Protein AF-A0A7R9Q173-F1 (afdb_monomer_lite)

Sequence (83 aa):
MVLASMPVVLRFLQWKTDIPVYISEDLNKKIWSRGNFGAMGRIRVRVEKANCLSNPEQRCLRVSLVEVSSFKNLKDAVVAADE

Secondary structure (DSSP, 8-state):
-------HHHHHHHHH-SSPEEE-HHHHHHHSTTTTT---S---EEEEEEEETTEEEEEEEEEEE---S--TTPPP-------

Organism: NCBI:txid1979941

Structure (mmCIF, N/CA/C/O backbone):
data_AF-A0A7R9Q173-F1
#
_entry.id   AF-A0A7R9Q173-F1
#
loop_
_atom_site.group_PDB
_atom_site.id
_atom_site.type_symbol
_atom_site.label_atom_id
_atom_site.label_alt_id
_atom_site.label_comp_id
_atom_site.label_asym_id
_atom_site.label_entity_id
_atom_site.label_seq_id
_atom_site.pdbx_PDB_ins_code
_atom_site.Cartn_x
_atom_site.Cartn_y
_atom_site.Cartn_z
_atom_site.occupancy
_atom_site.B_iso_or_equiv
_atom_site.auth_seq_id
_atom_site.auth_comp_id
_atom_site.auth_asym_id
_atom_site.auth_atom_id
_atom_site.pdbx_PDB_model_num
ATOM 1 N N . MET A 1 1 ? 22.495 -4.047 15.975 1.00 30.52 1 MET A N 1
ATOM 2 C CA . MET A 1 1 ? 22.239 -3.920 14.525 1.00 30.52 1 MET A CA 1
ATOM 3 C C . MET A 1 1 ? 20.729 -3.997 14.346 1.00 30.52 1 MET A C 1
ATOM 5 O O . MET A 1 1 ? 20.164 -5.062 14.555 1.00 30.52 1 MET A O 1
ATOM 9 N N . VAL A 1 2 ? 20.051 -2.858 14.179 1.00 26.61 2 VAL A N 1
ATOM 10 C CA . VAL A 1 2 ? 18.579 -2.815 14.193 1.00 26.61 2 VAL A CA 1
ATOM 11 C C . VAL A 1 2 ? 18.080 -3.392 12.873 1.00 26.61 2 VAL A C 1
ATOM 13 O O . VAL A 1 2 ? 18.205 -2.753 11.832 1.00 26.61 2 VAL A O 1
ATOM 16 N N . LEU A 1 3 ? 17.547 -4.613 12.915 1.00 29.78 3 LEU A N 1
ATOM 17 C CA . LEU A 1 3 ? 16.694 -5.137 11.855 1.00 29.78 3 LEU A CA 1
ATOM 18 C C . LEU A 1 3 ? 15.467 -4.227 11.815 1.00 29.78 3 LEU A C 1
ATOM 20 O O . LEU A 1 3 ? 14.565 -4.372 12.638 1.00 29.78 3 LEU A O 1
ATOM 24 N N . ALA A 1 4 ? 15.470 -3.234 10.924 1.00 38.19 4 ALA A N 1
ATOM 25 C CA . ALA A 1 4 ? 14.269 -2.477 10.620 1.00 38.19 4 ALA A CA 1
ATOM 26 C C . ALA A 1 4 ? 13.203 -3.499 10.216 1.00 38.19 4 ALA A C 1
ATOM 28 O O . ALA A 1 4 ? 13.365 -4.216 9.227 1.00 38.19 4 ALA A O 1
ATOM 29 N N . SER A 1 5 ? 12.177 -3.636 11.050 1.00 47.44 5 SER A N 1
ATOM 30 C CA . SER A 1 5 ? 11.079 -4.577 10.884 1.00 47.44 5 SER A CA 1
ATOM 31 C C . SER A 1 5 ? 10.494 -4.369 9.488 1.00 47.44 5 SER A C 1
ATOM 33 O O . SER A 1 5 ? 9.822 -3.369 9.243 1.00 47.44 5 SER A O 1
ATOM 35 N N . MET A 1 6 ? 10.782 -5.270 8.544 1.00 55.84 6 MET A N 1
ATOM 36 C CA . MET A 1 6 ? 10.149 -5.229 7.227 1.00 55.84 6 MET A CA 1
ATOM 37 C C . MET A 1 6 ? 8.630 -5.225 7.448 1.00 55.84 6 MET A C 1
ATOM 39 O O . MET A 1 6 ? 8.133 -6.108 8.160 1.00 55.84 6 MET A O 1
ATOM 43 N N . PRO A 1 7 ? 7.880 -4.257 6.891 1.00 64.00 7 PRO A N 1
ATOM 44 C CA . PRO A 1 7 ? 6.449 -4.192 7.128 1.00 64.00 7 PRO A CA 1
ATOM 45 C C . PRO A 1 7 ? 5.805 -5.497 6.651 1.00 64.00 7 PRO A C 1
ATOM 47 O O . PRO A 1 7 ? 6.119 -5.991 5.568 1.00 64.00 7 PRO A O 1
ATOM 50 N N . VAL A 1 8 ? 4.898 -6.060 7.458 1.00 66.88 8 VAL A N 1
ATOM 51 C CA . VAL A 1 8 ? 4.233 -7.356 7.198 1.00 66.88 8 VAL A CA 1
ATOM 52 C C . VAL A 1 8 ? 3.636 -7.419 5.786 1.00 66.88 8 VAL A C 1
ATOM 54 O O . VAL A 1 8 ? 3.665 -8.464 5.142 1.00 66.88 8 VAL A O 1
ATOM 57 N N . VAL A 1 9 ? 3.176 -6.274 5.274 1.00 66.00 9 VAL A N 1
ATOM 58 C CA . VAL A 1 9 ? 2.668 -6.099 3.907 1.00 66.00 9 VAL A CA 1
ATOM 59 C C . VAL A 1 9 ? 3.723 -6.436 2.847 1.00 66.00 9 VAL A C 1
ATOM 61 O O . VAL A 1 9 ? 3.421 -7.162 1.905 1.00 66.00 9 VAL A O 1
ATOM 64 N N . LEU A 1 10 ? 4.963 -5.961 3.006 1.00 66.56 10 LEU A N 1
ATOM 65 C CA . LEU A 1 10 ? 6.049 -6.234 2.062 1.00 66.56 10 LEU A CA 1
ATOM 66 C C . LEU A 1 10 ? 6.394 -7.724 2.057 1.00 66.56 10 LEU A C 1
ATOM 68 O O . LEU A 1 10 ? 6.503 -8.326 0.995 1.00 66.56 10 LEU A O 1
ATOM 72 N N . ARG A 1 11 ? 6.488 -8.330 3.248 1.00 67.56 11 ARG A N 1
ATOM 73 C CA . ARG A 1 11 ? 6.793 -9.758 3.395 1.00 67.56 11 ARG A CA 1
ATOM 74 C C . ARG A 1 11 ? 5.702 -10.639 2.782 1.00 67.56 11 ARG A C 1
ATOM 76 O O . ARG A 1 11 ? 6.011 -11.635 2.139 1.00 67.56 11 ARG A O 1
ATOM 83 N N . PHE A 1 12 ? 4.434 -10.264 2.952 1.00 69.31 12 PHE A N 1
ATOM 84 C CA . PHE A 1 12 ? 3.306 -10.988 2.366 1.00 69.31 12 PHE A CA 1
ATOM 85 C C . PHE A 1 12 ? 3.279 -10.887 0.835 1.00 69.31 12 PHE A C 1
ATOM 87 O O . PHE A 1 12 ? 3.056 -11.890 0.161 1.00 69.31 12 PHE A O 1
ATOM 94 N N . LEU A 1 13 ? 3.538 -9.700 0.278 1.00 68.88 13 LEU A N 1
ATOM 95 C CA . LEU A 1 13 ? 3.553 -9.489 -1.172 1.00 68.88 13 LEU A CA 1
ATOM 96 C C . LEU A 1 13 ? 4.761 -10.154 -1.843 1.00 68.88 13 LEU A C 1
ATOM 98 O O . LEU A 1 13 ? 4.589 -10.815 -2.862 1.00 68.88 13 LEU A O 1
ATOM 102 N N . GLN A 1 14 ? 5.949 -10.061 -1.241 1.00 66.19 14 GLN A N 1
ATOM 103 C CA . GLN A 1 14 ? 7.150 -10.747 -1.732 1.00 66.19 14 GLN A CA 1
ATOM 104 C C . GLN A 1 14 ? 7.010 -12.272 -1.689 1.00 66.19 14 GLN A C 1
ATOM 106 O O . GLN A 1 14 ? 7.514 -12.956 -2.567 1.00 66.19 14 GLN A O 1
ATOM 111 N N . TRP A 1 15 ? 6.273 -12.833 -0.725 1.00 63.69 15 TRP A N 1
ATOM 112 C CA . TRP A 1 15 ? 6.014 -14.278 -0.719 1.00 63.69 15 TRP A CA 1
ATOM 113 C C . TRP A 1 15 ? 5.111 -14.724 -1.883 1.00 63.69 15 TRP A C 1
ATOM 115 O O . TRP A 1 15 ? 5.127 -15.883 -2.289 1.00 63.69 15 TRP A O 1
ATOM 125 N N . LYS A 1 16 ? 4.308 -13.820 -2.450 1.00 67.69 16 LYS A N 1
ATOM 126 C CA . LYS A 1 16 ? 3.418 -14.146 -3.570 1.00 67.69 16 LYS A CA 1
ATOM 127 C C . LYS A 1 16 ? 4.074 -13.964 -4.936 1.00 67.69 16 LYS A C 1
ATOM 129 O O . LYS A 1 16 ? 3.527 -14.485 -5.906 1.00 67.69 16 LYS A O 1
ATOM 134 N N . THR A 1 17 ? 5.185 -13.229 -5.034 1.00 69.62 17 THR A N 1
ATOM 135 C CA . THR A 1 17 ? 5.816 -12.897 -6.318 1.00 69.62 17 THR A CA 1
ATOM 136 C C . THR A 1 17 ? 7.324 -12.693 -6.186 1.00 69.62 17 THR A C 1
ATOM 138 O O . THR A 1 17 ? 7.752 -11.936 -5.322 1.00 69.62 17 THR A O 1
ATOM 141 N N . ASP A 1 18 ? 8.106 -13.203 -7.139 1.00 75.50 18 ASP A N 1
ATOM 142 C CA . ASP A 1 18 ? 9.547 -12.903 -7.274 1.00 75.50 18 ASP A CA 1
ATOM 143 C C . ASP A 1 18 ? 9.841 -11.497 -7.833 1.00 75.50 18 ASP A C 1
ATOM 145 O O . ASP A 1 18 ? 10.989 -11.101 -8.028 1.00 75.50 18 ASP A O 1
ATOM 149 N N . ILE A 1 19 ? 8.792 -10.726 -8.119 1.00 79.38 19 ILE A N 1
ATOM 150 C CA . ILE A 1 19 ? 8.886 -9.381 -8.672 1.00 79.38 19 ILE A CA 1
ATOM 151 C C . ILE A 1 19 ? 9.207 -8.391 -7.539 1.00 79.38 19 ILE A C 1
ATOM 153 O O . ILE A 1 19 ? 8.544 -8.429 -6.497 1.00 79.38 19 ILE A O 1
ATOM 157 N N . PRO A 1 20 ? 10.163 -7.462 -7.721 1.00 78.06 20 PRO A N 1
ATOM 158 C CA . PRO A 1 20 ? 10.449 -6.432 -6.728 1.00 78.06 20 PRO A CA 1
ATOM 159 C C . PRO A 1 20 ? 9.205 -5.586 -6.403 1.00 78.06 20 PRO A C 1
ATOM 161 O O . PRO A 1 20 ? 8.513 -5.061 -7.283 1.00 78.06 20 PRO A O 1
ATOM 164 N N . VAL A 1 21 ? 8.938 -5.449 -5.102 1.00 81.31 21 VAL A N 1
ATOM 165 C CA . VAL A 1 21 ? 7.812 -4.690 -4.544 1.00 81.31 21 VAL A CA 1
ATOM 166 C C . VAL A 1 21 ? 8.319 -3.352 -4.020 1.00 81.31 21 VAL A C 1
ATOM 168 O O . VAL A 1 21 ? 9.189 -3.310 -3.151 1.00 81.31 21 VAL A O 1
ATOM 171 N N . TYR A 1 22 ? 7.737 -2.262 -4.509 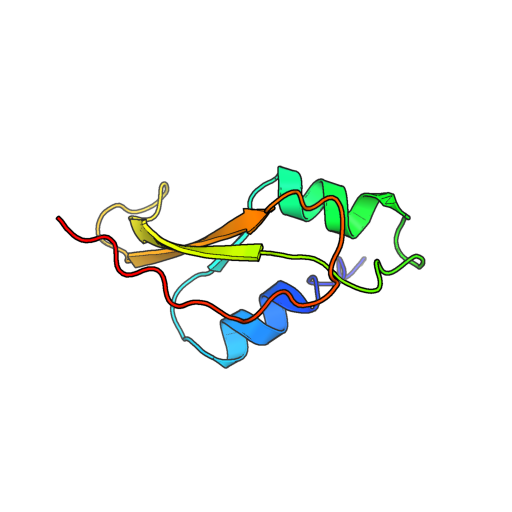1.00 82.06 22 TYR A N 1
ATOM 172 C CA . TYR A 1 22 ? 8.005 -0.905 -4.057 1.00 82.06 22 TYR A CA 1
ATOM 173 C C . TYR A 1 22 ? 6.817 -0.370 -3.253 1.00 82.06 22 TYR A C 1
ATOM 175 O O . TYR A 1 22 ? 5.688 -0.322 -3.743 1.00 82.06 22 TYR A O 1
ATOM 183 N N . ILE A 1 23 ? 7.075 0.053 -2.017 1.00 83.06 23 ILE A N 1
ATOM 184 C CA . ILE A 1 23 ? 6.082 0.680 -1.140 1.00 83.06 23 ILE A CA 1
ATOM 185 C C . ILE A 1 23 ? 6.189 2.195 -1.286 1.00 83.06 23 ILE A C 1
ATOM 187 O O . ILE A 1 23 ? 7.278 2.747 -1.143 1.00 83.06 23 ILE A O 1
ATOM 191 N N . SER A 1 24 ? 5.065 2.871 -1.535 1.00 85.12 24 SER A N 1
ATOM 192 C CA . SER A 1 24 ? 5.042 4.333 -1.558 1.00 85.12 24 SER A CA 1
ATOM 193 C C . SER A 1 24 ? 5.422 4.916 -0.195 1.00 85.12 24 SER A C 1
ATOM 195 O O . SER A 1 24 ? 5.083 4.365 0.856 1.00 85.12 24 SER A O 1
ATOM 197 N N . GLU A 1 25 ? 6.099 6.065 -0.196 1.00 86.19 25 GLU A N 1
ATOM 198 C CA . GLU A 1 25 ? 6.494 6.733 1.047 1.00 86.19 25 GLU A CA 1
ATOM 199 C C . GLU A 1 25 ? 5.301 7.015 1.962 1.00 86.19 25 GLU A C 1
ATOM 201 O O . GLU A 1 25 ? 5.411 6.854 3.175 1.00 86.19 25 GLU A O 1
ATOM 206 N N . ASP A 1 26 ? 4.151 7.378 1.394 1.00 85.81 26 ASP A N 1
ATOM 207 C CA . ASP A 1 26 ? 2.930 7.656 2.154 1.00 85.81 26 ASP A CA 1
ATOM 208 C C . ASP A 1 26 ? 2.405 6.414 2.870 1.00 85.81 26 ASP A C 1
ATOM 210 O O . ASP A 1 26 ? 2.007 6.483 4.034 1.00 85.81 26 ASP A O 1
ATOM 214 N N . LEU A 1 27 ? 2.458 5.254 2.208 1.00 84.94 27 LEU A N 1
ATOM 215 C CA . LEU A 1 27 ? 2.086 3.987 2.823 1.00 84.94 27 LEU A CA 1
ATOM 216 C C . LEU A 1 27 ? 3.052 3.639 3.955 1.00 84.94 27 LEU A C 1
ATOM 218 O O . LEU A 1 27 ? 2.609 3.248 5.034 1.00 84.94 27 LEU A O 1
ATOM 222 N N . ASN A 1 28 ? 4.354 3.839 3.748 1.00 84.62 28 ASN A N 1
ATOM 223 C CA . ASN A 1 28 ? 5.345 3.624 4.794 1.00 84.62 28 ASN A CA 1
ATOM 224 C C . ASN A 1 28 ? 5.087 4.556 5.993 1.00 84.62 28 ASN A C 1
ATOM 226 O O . ASN A 1 28 ? 4.916 4.084 7.114 1.00 84.62 28 ASN A O 1
ATOM 230 N N . LYS A 1 29 ? 4.934 5.866 5.766 1.00 85.81 29 LYS A N 1
ATOM 231 C CA . LYS A 1 29 ? 4.595 6.846 6.814 1.00 85.81 29 LYS A CA 1
ATOM 232 C C . LYS A 1 29 ? 3.328 6.452 7.573 1.00 85.81 29 LYS A C 1
ATOM 234 O O . LYS A 1 29 ? 3.302 6.552 8.795 1.00 85.81 29 LYS A O 1
ATOM 239 N N . 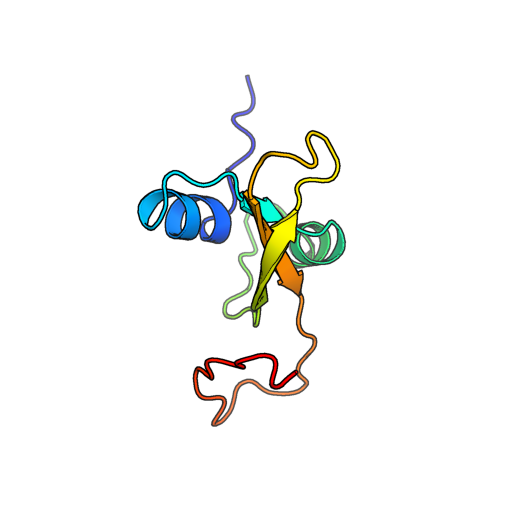LYS A 1 30 ? 2.295 5.962 6.878 1.00 84.06 30 LYS A N 1
ATOM 240 C CA . LYS A 1 30 ? 1.035 5.518 7.494 1.00 84.06 30 LYS A CA 1
ATOM 241 C C . LYS A 1 30 ? 1.195 4.246 8.327 1.00 84.06 30 LYS A C 1
ATOM 243 O O . LYS A 1 30 ? 0.578 4.140 9.381 1.00 84.06 30 LYS A O 1
ATOM 248 N N . ILE A 1 31 ? 2.015 3.292 7.885 1.00 82.69 31 ILE A N 1
ATOM 249 C CA . ILE A 1 31 ? 2.328 2.077 8.654 1.00 82.69 31 ILE A CA 1
ATOM 250 C C . ILE A 1 31 ? 3.042 2.449 9.956 1.00 82.69 31 ILE A C 1
ATOM 252 O O . ILE A 1 31 ? 2.686 1.950 11.021 1.00 82.69 31 ILE A O 1
ATOM 256 N N . TRP A 1 32 ? 4.007 3.364 9.873 1.00 81.94 32 TRP A N 1
ATOM 257 C CA . TRP A 1 32 ? 4.824 3.794 11.008 1.00 81.94 32 TRP A CA 1
ATOM 258 C C . TRP A 1 32 ? 4.207 4.935 11.828 1.00 81.94 32 TRP A C 1
ATOM 260 O O . TRP A 1 32 ? 4.799 5.362 12.818 1.00 81.94 32 TRP A O 1
ATOM 270 N N . SER A 1 33 ? 3.009 5.419 11.483 1.00 82.94 33 SER A N 1
ATOM 271 C CA . SER A 1 33 ? 2.422 6.620 12.098 1.00 82.94 33 SER A CA 1
ATOM 272 C C . SER A 1 33 ? 2.100 6.465 13.588 1.00 82.94 33 SER A C 1
ATOM 274 O O . SER A 1 33 ? 1.871 7.452 14.278 1.00 82.94 33 SER A O 1
ATOM 276 N N . ARG A 1 34 ? 2.028 5.228 14.085 1.00 80.62 34 ARG A N 1
ATOM 277 C CA . ARG A 1 34 ? 1.753 4.881 15.489 1.00 80.62 34 ARG A CA 1
ATOM 278 C C . ARG A 1 34 ? 2.992 4.317 16.209 1.00 80.62 34 ARG A C 1
ATOM 280 O O . ARG A 1 34 ? 2.872 3.746 17.292 1.00 80.62 34 ARG A O 1
ATOM 287 N N . GLY A 1 35 ? 4.179 4.480 15.621 1.00 78.00 35 GLY A N 1
ATOM 288 C CA . GLY A 1 35 ? 5.445 3.957 16.138 1.00 78.00 35 GLY A CA 1
ATOM 289 C C . GLY A 1 35 ? 5.655 2.465 15.858 1.00 78.00 35 GLY A C 1
ATOM 290 O O . GLY A 1 35 ? 4.875 1.829 15.158 1.00 78.00 35 GLY A O 1
ATOM 291 N N . ASN A 1 36 ? 6.725 1.895 16.421 1.00 72.38 36 ASN A N 1
ATOM 292 C CA . ASN A 1 36 ? 7.144 0.508 16.153 1.00 72.38 36 ASN A CA 1
ATOM 293 C C . ASN A 1 36 ? 6.215 -0.556 16.775 1.00 72.38 36 ASN A C 1
ATOM 295 O O . ASN A 1 36 ? 6.157 -1.685 16.301 1.00 72.38 36 ASN A O 1
ATOM 299 N N . PHE A 1 37 ? 5.484 -0.199 17.835 1.00 70.69 37 PHE A N 1
ATOM 300 C CA . PHE A 1 37 ? 4.623 -1.126 18.584 1.00 70.69 37 PHE A CA 1
ATOM 301 C C . PHE A 1 37 ? 3.126 -0.929 18.305 1.00 70.69 37 PHE A C 1
ATOM 303 O O . PHE A 1 37 ? 2.318 -1.806 18.605 1.00 70.69 37 PHE A O 1
ATOM 310 N N . GLY A 1 38 ? 2.737 0.204 17.716 1.00 66.75 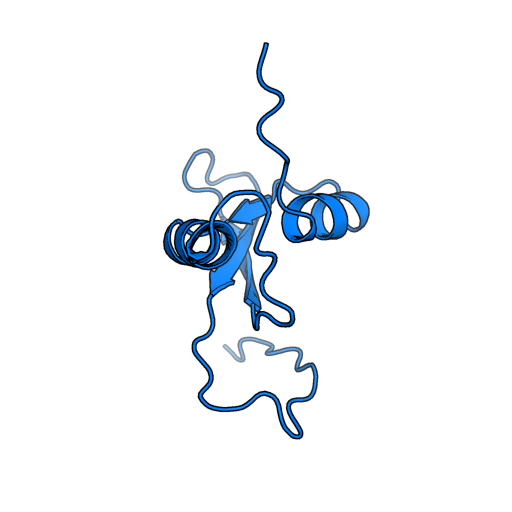38 GLY A N 1
ATOM 311 C CA . GLY A 1 38 ? 1.348 0.514 17.396 1.00 66.75 38 GLY A CA 1
ATOM 312 C C . GLY A 1 38 ? 0.976 0.073 15.986 1.00 66.75 38 GLY A C 1
ATOM 313 O O . GLY A 1 38 ? 0.839 0.906 15.100 1.00 66.75 38 GLY A O 1
ATOM 314 N N . ALA A 1 39 ? 0.776 -1.222 15.746 1.00 68.81 39 ALA A N 1
ATOM 315 C CA . ALA A 1 39 ? 0.337 -1.669 14.424 1.00 68.81 39 ALA A CA 1
ATOM 316 C C . ALA A 1 39 ? -1.071 -1.127 14.093 1.00 68.81 39 ALA A C 1
ATOM 318 O O . ALA A 1 39 ? -2.017 -1.260 14.875 1.00 68.81 39 ALA A O 1
ATOM 319 N N . MET A 1 40 ? -1.234 -0.514 12.918 1.00 72.56 40 MET A N 1
ATOM 320 C CA . MET A 1 40 ? -2.558 -0.195 12.376 1.00 72.56 40 MET A CA 1
ATOM 321 C C . MET A 1 40 ? -3.317 -1.496 12.089 1.00 72.56 40 MET A C 1
ATOM 323 O O . MET A 1 40 ? -2.817 -2.361 11.377 1.00 72.56 40 MET A O 1
ATOM 327 N N . GLY A 1 41 ? -4.540 -1.625 12.613 1.00 76.62 41 GLY A N 1
ATOM 328 C CA . GLY A 1 41 ? -5.313 -2.865 12.487 1.00 76.62 41 GLY A CA 1
ATOM 329 C C . GLY A 1 41 ? -5.750 -3.192 11.054 1.00 76.62 41 GLY A C 1
ATOM 330 O O . GLY A 1 41 ? -5.837 -4.363 10.698 1.00 76.62 41 GLY A O 1
ATOM 331 N N . ARG A 1 42 ? -6.039 -2.177 10.225 1.00 83.19 42 ARG A N 1
ATOM 332 C CA . ARG A 1 42 ? -6.405 -2.342 8.807 1.00 83.19 42 ARG A CA 1
ATOM 333 C C . ARG A 1 42 ? -5.844 -1.195 7.974 1.00 83.19 42 ARG A C 1
ATOM 335 O O . ARG A 1 42 ? -5.912 -0.040 8.387 1.00 83.19 42 ARG A O 1
ATOM 342 N N . ILE A 1 43 ? -5.319 -1.522 6.797 1.00 85.06 43 ILE A N 1
ATOM 343 C CA . ILE A 1 43 ? -4.826 -0.567 5.802 1.00 85.06 43 ILE A CA 1
ATOM 344 C C . ILE A 1 43 ? -5.378 -1.003 4.448 1.00 85.06 43 ILE A C 1
ATOM 346 O O . ILE A 1 43 ? -5.351 -2.190 4.124 1.00 85.06 43 ILE A O 1
ATOM 350 N N . ARG A 1 44 ? -5.886 -0.051 3.660 1.00 85.25 44 ARG A N 1
ATOM 351 C CA . ARG A 1 44 ? -6.274 -0.301 2.272 1.00 85.25 44 ARG A CA 1
ATOM 352 C C . ARG A 1 44 ? -5.116 0.106 1.372 1.00 85.25 44 ARG A C 1
ATOM 354 O O . ARG A 1 44 ? -4.612 1.223 1.468 1.00 85.25 44 ARG A O 1
ATOM 361 N N . VAL A 1 45 ? -4.700 -0.814 0.514 1.00 87.25 45 VAL A N 1
ATOM 362 C CA . VAL A 1 45 ? -3.610 -0.599 -0.437 1.00 87.25 45 VAL A CA 1
ATOM 363 C C . VAL A 1 45 ? -4.104 -0.856 -1.851 1.00 87.25 45 VAL A C 1
ATOM 365 O O . VAL A 1 45 ? -4.955 -1.720 -2.068 1.00 87.25 45 VAL A O 1
ATOM 368 N N . ARG A 1 46 ? -3.566 -0.104 -2.806 1.00 85.62 46 ARG A N 1
ATOM 369 C CA . ARG A 1 46 ? -3.696 -0.367 -4.237 1.00 85.62 46 ARG A CA 1
ATOM 370 C C . ARG A 1 46 ? -2.369 -0.922 -4.722 1.00 85.62 46 ARG A C 1
ATOM 372 O O . ARG A 1 46 ? -1.326 -0.336 -4.442 1.00 85.62 46 ARG A O 1
ATOM 379 N N . VAL A 1 47 ? -2.417 -2.050 -5.418 1.00 85.56 47 VAL A N 1
ATOM 380 C CA . VAL A 1 47 ? -1.239 -2.673 -6.023 1.00 85.56 47 VAL A CA 1
ATOM 381 C 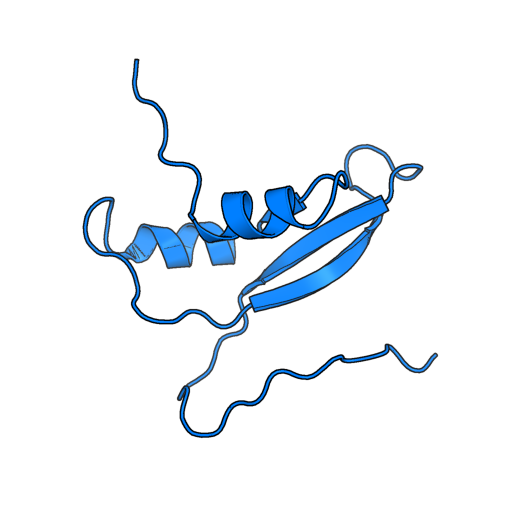C . VAL A 1 47 ? -1.343 -2.492 -7.527 1.00 85.56 47 VAL A C 1
ATOM 383 O O . VAL A 1 47 ? -2.324 -2.913 -8.135 1.00 85.56 47 VAL A O 1
ATOM 386 N N . GLU A 1 48 ? -0.339 -1.861 -8.115 1.00 84.94 48 GLU A N 1
ATOM 387 C CA . GLU A 1 48 ? -0.248 -1.601 -9.547 1.00 84.94 48 GLU A CA 1
ATOM 388 C C . GLU A 1 48 ? 1.008 -2.269 -10.101 1.00 84.94 48 GLU A C 1
ATOM 390 O O . GLU A 1 48 ? 2.075 -2.245 -9.481 1.00 84.94 48 GLU A O 1
ATOM 395 N N . LYS A 1 49 ? 0.888 -2.870 -11.286 1.00 82.94 49 LYS A N 1
ATOM 396 C CA . LYS A 1 49 ? 2.049 -3.317 -12.057 1.00 82.94 49 LYS A CA 1
ATOM 397 C C . LYS A 1 49 ? 2.567 -2.110 -12.826 1.00 82.94 49 LYS A C 1
ATOM 399 O O . LYS A 1 49 ? 1.881 -1.616 -13.712 1.00 82.94 49 LYS A O 1
ATOM 404 N N . ALA A 1 50 ? 3.752 -1.639 -12.468 1.00 79.25 50 ALA A N 1
ATOM 405 C CA . ALA A 1 50 ? 4.396 -0.498 -13.102 1.00 79.25 50 ALA A CA 1
ATOM 406 C C . ALA A 1 50 ? 5.828 -0.860 -13.508 1.00 79.25 50 ALA A C 1
ATOM 408 O O . ALA A 1 50 ? 6.390 -1.853 -13.042 1.00 79.25 50 ALA A O 1
ATOM 409 N N . ASN A 1 51 ? 6.434 -0.049 -14.368 1.00 78.94 51 ASN A N 1
ATOM 410 C CA . ASN A 1 51 ? 7.859 -0.177 -14.660 1.00 78.94 51 ASN A CA 1
ATOM 411 C C . ASN A 1 51 ? 8.662 0.378 -13.480 1.00 78.94 51 ASN A C 1
ATOM 413 O O . ASN A 1 51 ? 8.261 1.366 -12.856 1.00 78.94 51 ASN A O 1
ATOM 417 N N . CYS A 1 52 ? 9.781 -0.262 -13.147 1.00 72.38 52 CYS A N 1
ATOM 418 C CA . CYS A 1 52 ? 10.625 0.227 -12.069 1.00 72.38 52 CYS A CA 1
ATOM 419 C C . CYS A 1 52 ? 11.269 1.565 -12.435 1.00 72.38 52 CYS A C 1
ATOM 421 O O . CYS A 1 52 ? 11.898 1.693 -13.481 1.00 72.38 52 CYS A O 1
ATOM 423 N N . LEU A 1 53 ? 11.208 2.531 -11.514 1.00 68.44 53 LEU A N 1
ATOM 424 C CA . LEU A 1 53 ? 11.918 3.810 -11.643 1.00 68.44 53 LEU A CA 1
ATOM 425 C C . LEU A 1 53 ? 13.432 3.622 -11.824 1.00 68.44 53 LEU A C 1
ATOM 427 O O . LEU A 1 53 ? 14.060 4.393 -12.537 1.00 68.44 53 LEU A O 1
ATOM 431 N N . SER A 1 54 ? 14.007 2.595 -11.192 1.00 69.81 54 SER A N 1
ATOM 432 C CA . SER A 1 54 ? 15.448 2.331 -11.258 1.00 69.81 54 SER A CA 1
ATOM 433 C C . SER A 1 54 ? 15.875 1.530 -12.491 1.00 69.81 54 SER A C 1
ATOM 435 O O . SER A 1 54 ? 17.052 1.557 -12.819 1.00 69.81 54 SER A O 1
ATOM 437 N N . ASN A 1 55 ? 14.955 0.800 -13.131 1.00 71.69 55 ASN A N 1
ATOM 438 C CA . ASN A 1 55 ? 15.209 -0.038 -14.304 1.00 71.69 55 ASN A CA 1
ATOM 439 C C . ASN A 1 55 ? 13.910 -0.158 -15.116 1.00 71.69 55 ASN A C 1
ATOM 441 O O . ASN A 1 55 ? 13.035 -0.942 -14.734 1.00 71.69 55 ASN A O 1
ATOM 445 N N . PRO A 1 56 ? 13.767 0.577 -16.231 1.00 71.00 56 PRO A N 1
ATOM 446 C CA . PRO A 1 56 ? 12.539 0.568 -17.025 1.00 71.00 56 PRO A CA 1
ATOM 447 C C . PRO A 1 56 ? 12.268 -0.783 -17.706 1.00 71.00 56 PRO A C 1
ATOM 449 O O . PRO A 1 56 ? 11.130 -1.056 -18.074 1.00 71.00 56 PRO A O 1
ATOM 452 N N . GLU A 1 57 ? 13.283 -1.643 -17.837 1.00 70.56 57 GLU A N 1
ATOM 453 C CA . GLU A 1 57 ? 13.146 -2.999 -18.387 1.00 70.56 57 GLU A CA 1
ATOM 454 C C . GLU A 1 57 ? 12.551 -4.001 -17.386 1.00 70.56 57 GLU A C 1
ATOM 456 O O . GLU A 1 57 ? 12.058 -5.060 -17.775 1.00 70.56 57 GLU A O 1
ATOM 461 N N . GLN A 1 58 ? 12.569 -3.678 -16.089 1.00 74.69 58 GLN A N 1
ATOM 462 C CA . GLN A 1 58 ? 12.047 -4.552 -15.046 1.00 74.69 58 GLN A CA 1
ATOM 463 C C . GLN A 1 58 ? 10.649 -4.112 -14.615 1.00 74.69 58 GLN A C 1
ATOM 465 O O . GLN A 1 58 ? 10.394 -2.955 -14.271 1.00 74.69 58 GLN A O 1
ATOM 470 N N . ARG A 1 59 ? 9.728 -5.077 -14.602 1.00 75.56 59 ARG A N 1
ATOM 471 C CA . ARG A 1 59 ? 8.391 -4.892 -14.037 1.00 75.56 59 ARG A CA 1
ATOM 472 C C . ARG A 1 59 ? 8.490 -4.907 -12.520 1.00 75.56 59 ARG A C 1
ATOM 474 O O . ARG A 1 59 ? 9.196 -5.740 -11.965 1.00 75.56 59 ARG A O 1
ATOM 481 N N . CYS A 1 60 ? 7.757 -4.014 -11.870 1.00 81.12 60 CYS A N 1
ATOM 482 C CA . CYS A 1 60 ? 7.741 -3.849 -10.424 1.00 81.12 60 CYS A CA 1
ATOM 483 C C . CYS A 1 60 ? 6.310 -3.695 -9.918 1.00 81.12 60 CYS A C 1
ATOM 485 O O . CYS A 1 60 ? 5.415 -3.231 -10.629 1.00 81.12 60 CYS A O 1
ATOM 487 N N . LEU A 1 61 ? 6.079 -4.103 -8.674 1.00 83.19 61 LEU A N 1
ATOM 488 C CA . LEU A 1 61 ? 4.790 -3.917 -8.017 1.00 83.19 61 LEU A CA 1
ATOM 489 C C . LEU A 1 61 ? 4.840 -2.644 -7.190 1.00 83.19 61 LEU A C 1
ATOM 491 O O . LEU A 1 61 ? 5.516 -2.594 -6.165 1.00 83.19 61 LEU A O 1
ATOM 495 N N . ARG A 1 62 ? 4.120 -1.613 -7.628 1.00 85.88 62 ARG A N 1
ATOM 496 C CA . ARG A 1 62 ? 3.960 -0.378 -6.867 1.00 85.88 62 ARG A CA 1
ATOM 497 C C . ARG A 1 62 ? 2.764 -0.521 -5.939 1.00 85.88 62 ARG A C 1
ATOM 499 O O . ARG A 1 62 ? 1.643 -0.751 -6.385 1.00 85.88 62 ARG A O 1
ATOM 506 N N . VAL A 1 63 ? 3.008 -0.377 -4.644 1.00 86.38 63 VAL A N 1
ATOM 507 C CA . VAL A 1 63 ? 1.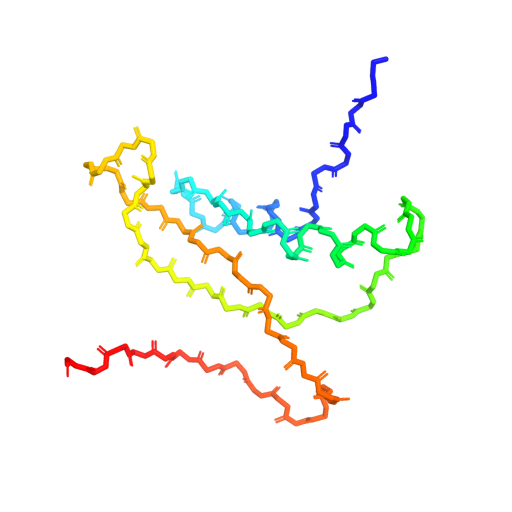984 -0.445 -3.603 1.00 86.38 63 VAL A CA 1
ATOM 508 C C . VAL A 1 63 ? 1.761 0.953 -3.054 1.00 86.38 63 VAL A C 1
ATOM 510 O O . VAL A 1 63 ? 2.657 1.538 -2.444 1.00 86.38 63 VAL A O 1
ATOM 513 N N . SER A 1 64 ? 0.559 1.474 -3.259 1.00 87.19 64 SER A N 1
ATOM 514 C CA . SER A 1 64 ? 0.165 2.818 -2.845 1.00 87.19 64 SER A CA 1
ATOM 515 C C . SER A 1 64 ? -0.914 2.755 -1.767 1.00 87.19 64 SER A C 1
ATOM 517 O O . SER A 1 64 ? -1.767 1.863 -1.767 1.00 87.19 64 SER A O 1
ATOM 519 N N . LEU A 1 65 ? -0.885 3.710 -0.838 1.00 86.50 65 LEU A N 1
ATOM 520 C CA . LEU A 1 65 ? -1.934 3.882 0.164 1.00 86.50 65 LEU A CA 1
ATOM 521 C C . LEU A 1 65 ? -3.226 4.362 -0.507 1.00 86.50 65 LEU A C 1
ATOM 523 O O . LEU A 1 65 ? -3.195 5.279 -1.323 1.00 86.50 65 LEU A O 1
ATOM 527 N N . VAL A 1 66 ? -4.359 3.780 -0.120 1.00 87.75 66 VAL A N 1
ATOM 528 C CA . VAL A 1 66 ? -5.683 4.315 -0.453 1.00 87.75 66 VAL A CA 1
ATOM 529 C C . VAL A 1 66 ? -6.313 4.818 0.834 1.00 87.75 66 VAL A C 1
ATOM 531 O O . VAL A 1 66 ? -6.581 4.034 1.748 1.00 87.75 66 VAL A O 1
ATOM 534 N N . GLU A 1 67 ? -6.538 6.126 0.918 1.00 85.62 67 GLU A N 1
ATOM 535 C CA . GLU A 1 67 ? -7.246 6.700 2.055 1.00 85.62 67 GLU A CA 1
ATOM 536 C C . GLU A 1 67 ? -8.738 6.387 1.951 1.00 85.62 67 GLU A C 1
ATOM 538 O O . GLU A 1 67 ? -9.396 6.678 0.955 1.00 85.62 67 GLU A O 1
ATOM 543 N N . VAL A 1 68 ? -9.266 5.752 2.995 1.00 86.38 68 VAL A N 1
ATOM 544 C CA . VAL A 1 68 ? -10.680 5.40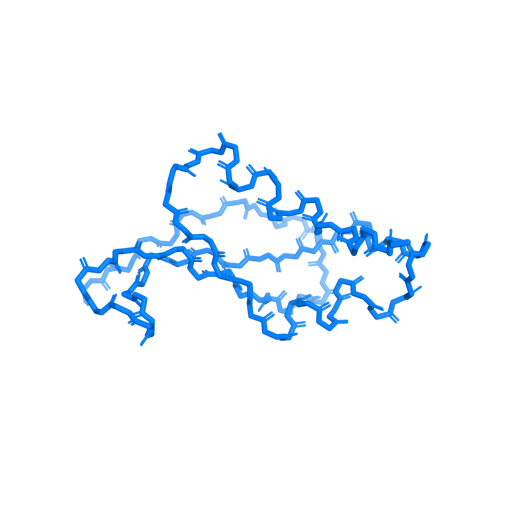4 3.118 1.00 86.38 68 VAL A CA 1
ATOM 545 C C . VAL A 1 68 ? -11.191 5.901 4.462 1.00 86.38 68 VAL A C 1
ATOM 547 O O . VAL A 1 68 ? -10.514 5.769 5.481 1.00 86.38 68 VAL A O 1
ATOM 550 N N . SER A 1 69 ? -12.397 6.463 4.472 1.00 83.69 69 SER A N 1
ATOM 551 C CA . SER A 1 69 ? -13.053 6.926 5.700 1.00 83.69 69 SER A CA 1
ATOM 552 C C . SER A 1 69 ? -13.577 5.764 6.552 1.00 83.69 69 SER A C 1
ATOM 554 O O . SER A 1 69 ? -13.621 5.854 7.777 1.00 83.69 69 SER A O 1
ATOM 556 N N . SER A 1 70 ? -13.955 4.647 5.921 1.00 85.06 70 SER A N 1
ATOM 557 C CA . SER A 1 70 ? -14.424 3.441 6.598 1.00 85.06 70 SER A CA 1
ATOM 558 C C . SER A 1 70 ? -14.014 2.180 5.852 1.00 85.06 70 SER A C 1
ATOM 560 O O . SER A 1 70 ? -14.001 2.144 4.626 1.00 85.06 70 SER A O 1
ATOM 562 N N . PHE A 1 71 ? -13.745 1.114 6.606 1.00 87.56 71 PHE A N 1
ATOM 563 C CA . PHE A 1 71 ? -13.483 -0.222 6.064 1.00 87.56 71 PHE A CA 1
ATOM 564 C C . PHE A 1 71 ? -14.743 -1.095 5.970 1.00 87.56 71 PHE A C 1
ATOM 566 O O . PHE A 1 71 ? -14.648 -2.273 5.626 1.00 87.56 71 PHE A O 1
ATOM 573 N N . LYS A 1 72 ? -15.921 -0.567 6.328 1.00 85.88 72 LYS A N 1
ATOM 574 C CA . LYS A 1 72 ? -17.177 -1.325 6.267 1.00 85.88 72 LYS A CA 1
ATOM 575 C C . LYS A 1 72 ? -17.530 -1.625 4.808 1.00 85.88 72 LYS A C 1
ATOM 577 O O . LYS A 1 72 ? -17.546 -0.721 3.983 1.00 85.88 72 LYS A O 1
ATOM 582 N N . ASN A 1 73 ? -17.831 -2.890 4.512 1.00 84.81 73 ASN A N 1
ATOM 583 C CA . ASN A 1 73 ? -18.276 -3.380 3.199 1.00 84.81 73 ASN A CA 1
ATOM 584 C C . ASN A 1 73 ? -17.305 -3.155 2.022 1.00 84.81 73 ASN A C 1
ATOM 586 O O . ASN A 1 73 ? -17.704 -3.324 0.871 1.00 84.81 73 ASN A O 1
ATOM 590 N N . LEU A 1 74 ? -16.032 -2.830 2.278 1.00 84.88 74 LEU A N 1
ATOM 591 C CA . LEU A 1 74 ? -15.027 -2.796 1.217 1.00 84.88 74 LEU A CA 1
ATOM 592 C C . LEU A 1 74 ? -14.676 -4.225 0.796 1.00 84.88 74 LEU A C 1
ATOM 594 O O . LEU A 1 74 ? -14.196 -5.015 1.608 1.00 84.88 74 LEU A O 1
ATOM 598 N N . LYS A 1 75 ? -14.911 -4.542 -0.478 1.00 84.44 75 LYS A N 1
ATOM 599 C CA . LYS A 1 75 ? -14.508 -5.809 -1.098 1.00 84.44 75 LYS A CA 1
ATOM 600 C C . LYS A 1 75 ? -13.210 -5.630 -1.867 1.00 84.44 75 LYS A C 1
ATOM 602 O O . LYS A 1 75 ? -12.904 -4.534 -2.341 1.00 84.44 75 LYS A O 1
ATOM 607 N N . ASP A 1 76 ? -12.445 -6.701 -1.996 1.00 82.69 76 ASP A N 1
ATOM 608 C CA . ASP A 1 76 ? -11.275 -6.707 -2.865 1.00 82.69 76 ASP A CA 1
ATOM 609 C C . ASP A 1 76 ? -11.736 -6.647 -4.318 1.00 82.69 76 ASP A C 1
ATOM 611 O O . ASP A 1 76 ? -12.598 -7.414 -4.743 1.00 82.69 76 ASP A O 1
ATOM 615 N N . ALA A 1 77 ? -11.206 -5.672 -5.049 1.00 81.56 77 ALA A N 1
ATOM 616 C CA . ALA A 1 77 ? -11.550 -5.427 -6.436 1.00 81.56 77 ALA A CA 1
ATOM 617 C C . ALA A 1 77 ? -10.272 -5.506 -7.263 1.00 81.56 77 ALA A C 1
ATOM 619 O O . ALA A 1 77 ? -9.279 -4.844 -6.949 1.00 81.56 77 ALA A O 1
ATOM 620 N N . VAL A 1 78 ? -10.310 -6.316 -8.316 1.00 77.38 78 VAL A N 1
ATOM 621 C CA . VAL A 1 78 ? -9.292 -6.291 -9.361 1.00 77.38 78 VAL A CA 1
ATOM 622 C C . VAL A 1 78 ? -9.721 -5.204 -10.332 1.00 77.38 78 VAL A C 1
ATOM 624 O O . VAL A 1 78 ? -10.666 -5.386 -11.091 1.00 77.38 78 VAL A O 1
ATOM 627 N N . VAL A 1 79 ? -9.067 -4.049 -10.253 1.00 72.00 79 VAL A N 1
ATOM 628 C CA . VAL A 1 79 ? -9.261 -2.981 -11.234 1.00 72.00 79 VAL A CA 1
ATOM 629 C C . VAL A 1 79 ? -8.367 -3.324 -12.419 1.00 72.00 79 VAL A C 1
ATOM 631 O O . VAL A 1 79 ? -7.158 -3.091 -12.365 1.00 72.00 79 VAL A O 1
ATOM 634 N N . ALA A 1 80 ? -8.938 -3.949 -13.448 1.00 63.34 80 ALA A N 1
ATOM 635 C CA . ALA A 1 80 ? -8.313 -3.931 -14.761 1.00 63.34 80 ALA A CA 1
ATOM 636 C C . ALA A 1 80 ? -8.341 -2.472 -15.231 1.00 63.34 80 ALA A C 1
ATOM 638 O O . ALA A 1 80 ? -9.373 -1.814 -15.129 1.00 63.34 80 ALA A O 1
ATOM 639 N N . ALA A 1 81 ? -7.194 -1.933 -15.637 1.00 55.31 81 ALA A N 1
ATOM 640 C CA . ALA A 1 81 ? -7.209 -0.705 -16.410 1.00 55.31 81 ALA A CA 1
ATOM 641 C C . ALA A 1 81 ? -7.774 -1.097 -17.778 1.00 55.31 81 ALA A C 1
ATOM 643 O O . ALA A 1 81 ? -7.057 -1.705 -18.571 1.00 55.31 81 ALA A O 1
ATOM 644 N N . ASP A 1 82 ? -9.072 -0.877 -17.980 1.00 50.19 82 ASP A N 1
ATOM 645 C CA . ASP A 1 82 ? -9.621 -0.768 -19.327 1.00 50.19 82 ASP A CA 1
ATOM 646 C C . ASP A 1 82 ? -8.904 0.408 -20.014 1.00 50.19 82 ASP A C 1
ATOM 648 O O . ASP A 1 82 ? -8.668 1.440 -19.378 1.00 50.19 82 ASP A O 1
ATOM 652 N N . GLU A 1 83 ? -8.472 0.149 -21.248 1.00 36.78 83 GLU A N 1
ATOM 653 C CA . GLU A 1 83 ? -7.557 0.932 -22.099 1.00 36.78 83 GLU A CA 1
ATOM 654 C C . GLU A 1 83 ? -7.747 2.457 -22.093 1.00 36.78 83 GLU A C 1
ATOM 656 O O . GLU A 1 83 ? -8.901 2.940 -22.171 1.00 36.78 83 GLU A O 1
#

InterPro domains:
  IPR023621 Large ribosomal subunit protein eL31 domain superfamily [G3DSA:3.10.440.10] (6-82)
  IPR023621 Large ribosomal subunit protein eL31 domain superfamily [SSF54575] (20-49)

Radius of gyration: 14.21 Å; chains: 1; bounding box: 40×22×41 Å

Foldseek 3Di:
DDPPPDPPVLVVVVVVDVAAEDEDPVNVCVQCVVHPPDGDPDFDKDWDFAQDPVGNVGIYIYIYGDDDPDPPPDDDDDDDPDD

pLDDT: mean 74.37, std 14.01, range [26.61, 87.75]